Protein AF-A0A848NX91-F1 (afdb_monomer)

Radius of gyration: 19.54 Å; Cα contacts (8 Å, |Δi|>4): 127; chains: 1; bounding box: 44×36×56 Å

Sequence (161 aa):
FTSAMLHYYFKSRDQLLDAVVLERVVPVIGYVWSPVPQTARRLDGSADTARIVITEIVSRIVRCGTDRPWLPALWMHEVVNEGGQLRERVLRHLPAQRLQVFAGLIADSQRAGAITPGVEPRLVFLSILGLTLLPLATSSLWRRIWQNDPRAQAIDHDAIA

Structure (mmCIF, N/CA/C/O backbone):
data_AF-A0A848NX91-F1
#
_entry.id   AF-A0A848NX91-F1
#
loop_
_atom_site.group_PDB
_atom_site.id
_atom_site.type_symbol
_atom_site.label_atom_id
_atom_site.label_alt_id
_atom_site.label_comp_id
_atom_site.label_asym_id
_atom_site.label_entity_id
_atom_site.label_seq_id
_atom_site.pdbx_PDB_ins_code
_atom_site.Cartn_x
_atom_site.Cartn_y
_atom_site.Cartn_z
_atom_site.occupancy
_atom_site.B_iso_or_equiv
_atom_site.auth_seq_id
_atom_site.auth_comp_id
_atom_site.auth_asym_id
_atom_site.auth_atom_id
_atom_site.pdbx_PDB_model_num
ATOM 1 N N . PHE A 1 1 ? 25.179 -3.894 -18.240 1.00 52.28 1 PHE A N 1
ATOM 2 C CA . PHE A 1 1 ? 24.358 -4.350 -19.381 1.00 52.28 1 PHE A CA 1
ATOM 3 C C . PHE A 1 1 ? 24.583 -3.414 -20.555 1.00 52.28 1 PHE A C 1
ATOM 5 O O . PHE A 1 1 ? 24.599 -2.208 -20.340 1.00 52.28 1 PHE A O 1
ATOM 12 N N . THR A 1 2 ? 24.803 -3.935 -21.762 1.00 76.62 2 THR A N 1
ATOM 13 C CA . THR A 1 2 ? 24.858 -3.109 -22.980 1.00 76.62 2 THR A CA 1
ATOM 14 C C . THR A 1 2 ? 23.438 -2.853 -23.491 1.00 76.62 2 THR A C 1
ATOM 16 O O . THR A 1 2 ? 22.545 -3.670 -23.264 1.00 76.62 2 THR A O 1
ATOM 19 N N . SER A 1 3 ? 23.212 -1.734 -24.189 1.00 73.38 3 SER A N 1
ATOM 20 C CA . SER A 1 3 ? 21.902 -1.413 -24.786 1.00 73.38 3 SER A CA 1
ATOM 21 C C . SER A 1 3 ? 21.379 -2.558 -25.673 1.00 73.38 3 SER A C 1
ATOM 23 O O . SER A 1 3 ? 20.210 -2.920 -25.579 1.00 73.38 3 SER A O 1
ATOM 25 N N . ALA A 1 4 ? 22.262 -3.229 -26.422 1.00 69.81 4 ALA A N 1
ATOM 26 C CA . ALA A 1 4 ? 21.915 -4.391 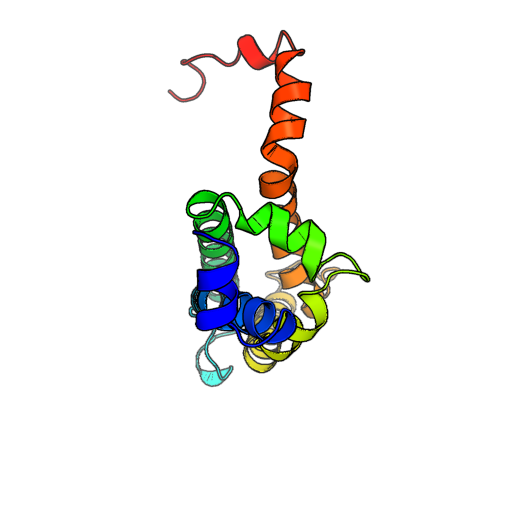-27.242 1.00 69.81 4 ALA A CA 1
ATOM 27 C C . ALA A 1 4 ? 21.348 -5.576 -26.432 1.00 69.81 4 ALA A C 1
ATOM 29 O O . ALA A 1 4 ? 20.397 -6.214 -26.873 1.00 69.81 4 ALA A O 1
ATOM 30 N N . MET A 1 5 ? 21.869 -5.849 -25.228 1.00 71.38 5 MET A N 1
ATOM 31 C CA . MET A 1 5 ? 21.311 -6.903 -24.370 1.00 71.38 5 MET A CA 1
ATOM 32 C C . MET A 1 5 ? 19.925 -6.533 -23.837 1.00 71.38 5 MET A C 1
ATOM 34 O O . MET A 1 5 ? 19.066 -7.402 -23.740 1.00 71.38 5 MET A O 1
ATOM 38 N N . LEU A 1 6 ? 19.676 -5.257 -23.520 1.00 63.50 6 LEU A N 1
ATOM 39 C CA . LEU A 1 6 ? 18.347 -4.815 -23.087 1.00 63.50 6 LEU A CA 1
ATOM 40 C C . LEU A 1 6 ? 17.309 -4.990 -24.199 1.00 63.50 6 LEU A C 1
ATOM 42 O O . LEU A 1 6 ? 16.224 -5.482 -23.917 1.00 63.50 6 LEU A O 1
ATOM 46 N N . HIS A 1 7 ? 17.657 -4.673 -25.449 1.00 65.81 7 HIS A N 1
ATOM 47 C CA . HIS A 1 7 ? 16.780 -4.905 -26.603 1.00 65.81 7 HIS A CA 1
ATOM 48 C C . HIS A 1 7 ? 16.560 -6.392 -26.913 1.00 65.81 7 HIS A C 1
ATOM 50 O O . HIS A 1 7 ? 15.507 -6.766 -27.422 1.00 65.81 7 HIS A O 1
ATOM 56 N N . TYR A 1 8 ? 17.537 -7.246 -26.593 1.00 71.75 8 TYR A N 1
ATOM 57 C CA . TYR A 1 8 ? 17.409 -8.692 -26.761 1.00 71.75 8 TYR A CA 1
ATOM 58 C C . TYR A 1 8 ? 16.397 -9.302 -25.777 1.00 71.75 8 TYR A C 1
ATOM 60 O O . TYR A 1 8 ? 15.577 -10.128 -26.174 1.00 71.75 8 TYR A O 1
ATOM 68 N N . TYR A 1 9 ? 16.418 -8.876 -24.507 1.00 66.44 9 TYR A N 1
ATOM 69 C CA . TYR A 1 9 ? 15.471 -9.351 -23.488 1.00 66.44 9 TYR A CA 1
ATOM 70 C C . TYR A 1 9 ? 14.117 -8.632 -23.535 1.00 66.44 9 TYR A C 1
ATOM 72 O O . TYR A 1 9 ? 13.088 -9.246 -23.255 1.00 66.44 9 TYR A O 1
ATOM 80 N N . PHE A 1 10 ? 14.104 -7.353 -23.917 1.00 74.1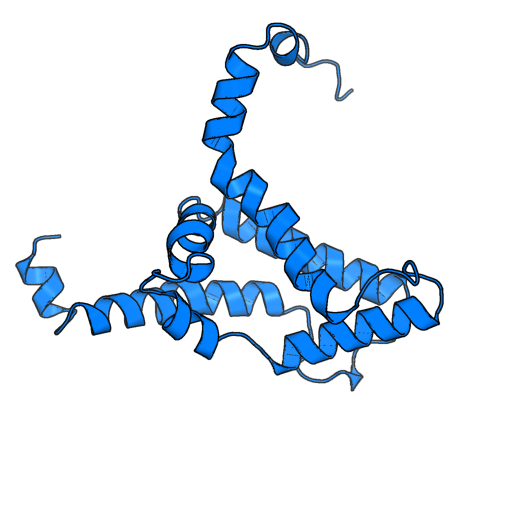9 10 PHE A N 1
ATOM 81 C CA . PHE A 1 10 ? 12.905 -6.525 -23.992 1.00 74.19 10 PHE A CA 1
ATOM 82 C C . PHE A 1 10 ? 12.759 -5.949 -25.400 1.00 74.19 10 PHE A C 1
ATOM 84 O O . PHE A 1 10 ? 13.471 -5.032 -25.808 1.00 74.19 10 PHE A O 1
ATOM 91 N N . LYS A 1 11 ? 11.775 -6.469 -26.135 1.00 73.12 11 LYS A N 1
ATOM 92 C CA . LYS A 1 11 ? 11.427 -6.061 -27.500 1.00 73.12 11 LYS A CA 1
ATOM 93 C C . LYS A 1 11 ? 10.976 -4.599 -27.577 1.00 73.12 11 LYS A C 1
ATOM 95 O O . LYS A 1 11 ? 11.052 -3.998 -28.644 1.00 73.12 11 LYS A O 1
ATOM 100 N N . SER A 1 12 ? 10.507 -4.019 -26.468 1.00 84.19 12 SER A N 1
ATOM 101 C CA . SER A 1 12 ? 10.120 -2.610 -26.378 1.00 84.19 12 SER A CA 1
ATOM 102 C C . SER A 1 12 ? 10.322 -2.034 -24.974 1.00 84.19 12 SER A C 1
ATOM 104 O O . SER A 1 12 ? 10.412 -2.758 -23.980 1.00 84.19 12 SER A O 1
ATOM 106 N N . ARG A 1 13 ? 10.341 -0.697 -24.891 1.00 85.44 13 ARG A N 1
ATOM 107 C CA . ARG A 1 13 ? 10.338 0.043 -23.621 1.00 85.44 13 ARG A CA 1
ATOM 108 C C . ARG A 1 13 ? 9.131 -0.321 -22.756 1.00 85.44 13 ARG A C 1
ATOM 110 O O . ARG A 1 13 ? 9.288 -0.509 -21.556 1.00 85.44 13 ARG A O 1
ATOM 117 N N . ASP A 1 14 ? 7.953 -0.452 -23.358 1.00 87.44 14 ASP A N 1
ATOM 118 C CA . ASP A 1 14 ? 6.738 -0.824 -22.631 1.00 87.44 14 ASP A CA 1
ATOM 119 C C . ASP A 1 14 ? 6.849 -2.219 -22.017 1.00 87.44 14 ASP A C 1
ATOM 121 O O . ASP A 1 14 ? 6.489 -2.391 -20.857 1.00 87.44 14 ASP A O 1
ATOM 125 N N . GLN A 1 15 ? 7.444 -3.177 -22.737 1.00 87.81 15 GLN A N 1
ATOM 126 C CA . GLN A 1 15 ? 7.675 -4.522 -22.212 1.00 87.81 15 GLN A CA 1
ATOM 127 C C . GLN A 1 15 ? 8.627 -4.515 -21.009 1.00 87.81 15 GLN A C 1
ATOM 129 O O . GLN A 1 15 ? 8.426 -5.270 -20.060 1.00 87.81 15 GLN A O 1
ATOM 134 N N . LEU A 1 16 ? 9.648 -3.652 -21.023 1.00 89.62 16 LEU A N 1
ATOM 135 C CA . LEU A 1 16 ? 10.532 -3.472 -19.872 1.00 89.62 16 LEU A CA 1
ATOM 136 C C . LEU A 1 16 ? 9.767 -2.914 -18.663 1.00 89.62 16 LEU A C 1
ATOM 138 O O . LEU A 1 16 ? 9.932 -3.418 -17.555 1.00 89.62 16 LEU A O 1
ATOM 142 N N . LEU A 1 17 ? 8.926 -1.895 -18.859 1.00 91.19 17 LEU A N 1
ATOM 143 C CA . LEU A 1 17 ? 8.132 -1.308 -17.774 1.00 91.19 17 LEU A CA 1
ATOM 144 C C . LEU A 1 17 ? 7.129 -2.315 -17.199 1.00 91.19 17 LEU A C 1
ATOM 146 O O . LEU A 1 17 ? 6.996 -2.414 -15.980 1.00 91.19 17 LEU A O 1
ATOM 150 N N . ASP A 1 18 ? 6.479 -3.098 -18.059 1.00 91.88 18 ASP A N 1
ATOM 151 C CA . ASP A 1 18 ? 5.575 -4.170 -17.641 1.00 91.88 18 ASP A CA 1
ATOM 152 C C . ASP A 1 18 ? 6.324 -5.233 -16.828 1.00 91.88 18 ASP A C 1
ATOM 154 O O . ASP A 1 18 ? 5.864 -5.626 -15.756 1.00 91.88 18 ASP A O 1
ATOM 158 N N . ALA A 1 19 ? 7.517 -5.644 -17.269 1.00 92.50 19 ALA A N 1
ATOM 159 C CA . ALA A 1 19 ? 8.348 -6.595 -16.533 1.00 92.50 19 ALA A CA 1
ATOM 160 C C . ALA A 1 19 ? 8.801 -6.044 -15.172 1.00 92.50 19 ALA A C 1
ATOM 162 O O . ALA A 1 19 ? 8.756 -6.755 -14.170 1.00 92.50 19 ALA A O 1
ATOM 163 N N . VAL A 1 20 ? 9.175 -4.762 -15.091 1.00 92.44 20 VAL A N 1
ATOM 164 C CA . VAL A 1 20 ? 9.497 -4.114 -13.809 1.00 92.44 20 VAL A CA 1
ATOM 165 C C . VAL A 1 20 ? 8.298 -4.169 -12.863 1.00 92.44 20 VAL A C 1
ATOM 167 O O . VAL A 1 20 ? 8.453 -4.540 -11.698 1.00 92.44 20 VAL A O 1
ATOM 170 N N . VAL A 1 21 ? 7.095 -3.854 -13.345 1.00 94.44 21 VAL A N 1
ATOM 171 C CA . VAL A 1 21 ? 5.883 -3.913 -12.519 1.00 94.44 21 VAL A CA 1
ATOM 172 C C . VAL A 1 21 ? 5.612 -5.342 -12.062 1.00 94.44 21 VAL A C 1
ATOM 174 O O . VAL A 1 21 ? 5.517 -5.581 -10.857 1.00 94.44 21 VAL A O 1
ATOM 177 N N . LEU A 1 22 ? 5.548 -6.292 -12.992 1.00 95.50 22 LEU A N 1
ATOM 178 C CA . LEU A 1 22 ? 5.192 -7.680 -12.707 1.00 95.50 22 LEU A CA 1
ATOM 179 C C . LEU A 1 22 ? 6.208 -8.380 -11.806 1.00 95.50 22 LEU A C 1
ATOM 181 O O . LEU A 1 22 ? 5.821 -9.115 -10.902 1.00 95.50 22 LEU A O 1
ATOM 185 N N . GLU A 1 23 ? 7.500 -8.149 -12.017 1.00 94.31 23 GLU A N 1
ATOM 186 C CA . GLU A 1 23 ? 8.530 -8.892 -11.300 1.00 94.31 23 GLU A CA 1
ATOM 187 C C . GLU A 1 23 ? 9.038 -8.199 -10.031 1.00 94.31 23 GLU A C 1
ATOM 189 O O . GLU A 1 23 ? 9.654 -8.853 -9.181 1.00 94.31 23 GLU A O 1
ATOM 194 N N . ARG A 1 24 ? 8.858 -6.876 -9.899 1.00 93.19 24 ARG A N 1
ATOM 195 C CA . ARG A 1 24 ? 9.396 -6.105 -8.764 1.00 93.19 24 ARG A CA 1
ATOM 196 C C . ARG A 1 24 ? 8.314 -5.447 -7.915 1.00 93.19 24 ARG A C 1
ATOM 198 O O . ARG A 1 24 ? 8.442 -5.466 -6.694 1.00 93.19 24 ARG A O 1
ATOM 205 N N . VAL A 1 25 ? 7.257 -4.898 -8.518 1.00 94.19 25 VAL A N 1
ATOM 206 C CA . VAL A 1 25 ? 6.213 -4.153 -7.784 1.00 94.19 25 VAL A CA 1
ATOM 207 C C . VAL A 1 25 ? 5.082 -5.069 -7.314 1.00 94.19 25 VAL A C 1
ATOM 209 O O . VAL A 1 25 ? 4.704 -5.034 -6.144 1.00 94.19 25 VAL A O 1
ATOM 212 N N . VAL A 1 26 ? 4.567 -5.939 -8.183 1.00 95.69 26 VAL A N 1
ATOM 213 C CA . VAL A 1 26 ? 3.470 -6.862 -7.845 1.00 95.69 26 VAL A CA 1
ATOM 214 C C . VAL A 1 26 ? 3.813 -7.790 -6.668 1.00 95.69 26 VAL A C 1
ATOM 216 O O . VAL A 1 26 ? 2.969 -7.929 -5.779 1.00 95.69 26 VAL A O 1
ATOM 219 N N . PRO A 1 27 ? 5.028 -8.367 -6.554 1.00 96.12 27 PRO A N 1
ATOM 220 C CA . PRO A 1 27 ? 5.383 -9.182 -5.393 1.00 96.12 27 PRO A CA 1
ATOM 221 C C . PRO A 1 27 ? 5.355 -8.398 -4.076 1.00 96.12 27 PRO A C 1
ATOM 223 O O . PRO A 1 27 ? 4.954 -8.941 -3.047 1.00 96.12 27 PRO A O 1
ATOM 226 N N . VAL A 1 28 ? 5.726 -7.112 -4.104 1.00 95.75 28 VAL A N 1
ATOM 227 C CA . VAL A 1 28 ? 5.644 -6.221 -2.935 1.00 95.75 28 VAL A CA 1
ATOM 228 C C . VAL A 1 28 ? 4.187 -6.003 -2.535 1.00 95.75 28 VAL A C 1
ATOM 230 O O . VAL A 1 28 ? 3.850 -6.167 -1.363 1.00 95.75 28 VAL A O 1
ATOM 233 N N . ILE A 1 29 ? 3.310 -5.706 -3.500 1.00 95.44 29 ILE A N 1
ATOM 234 C CA . ILE A 1 29 ? 1.866 -5.565 -3.258 1.00 95.44 29 ILE A CA 1
ATOM 235 C C . ILE A 1 29 ? 1.312 -6.853 -2.634 1.00 95.44 29 ILE A C 1
ATOM 237 O O . ILE A 1 29 ? 0.643 -6.804 -1.602 1.00 95.44 29 ILE A O 1
ATOM 241 N N . GLY A 1 30 ? 1.634 -8.011 -3.214 1.00 95.50 30 GLY A N 1
ATOM 242 C CA . GLY A 1 30 ? 1.207 -9.310 -2.695 1.00 95.50 30 GLY A CA 1
ATOM 243 C C . GLY A 1 30 ? 1.678 -9.563 -1.261 1.00 95.50 30 GLY A C 1
ATOM 244 O O . GLY A 1 30 ? 0.891 -10.002 -0.421 1.00 95.50 30 GLY A O 1
ATOM 245 N N . TYR A 1 31 ? 2.934 -9.238 -0.952 1.00 96.12 31 TYR A N 1
ATOM 246 C CA . TYR A 1 31 ? 3.499 -9.398 0.387 1.00 96.12 31 TYR A CA 1
ATOM 247 C C . TYR A 1 31 ? 2.826 -8.494 1.430 1.00 96.12 31 TYR A C 1
ATOM 249 O O . TYR A 1 31 ? 2.450 -8.988 2.499 1.00 96.12 31 TYR A O 1
ATOM 257 N N . VAL A 1 32 ? 2.636 -7.205 1.120 1.00 95.75 32 VAL A N 1
ATOM 258 C CA . VAL A 1 32 ? 1.983 -6.228 2.014 1.00 95.75 32 VAL A CA 1
ATOM 259 C C . VAL A 1 32 ? 0.560 -6.662 2.343 1.00 95.75 32 VAL A C 1
ATOM 261 O O . VAL A 1 32 ? 0.156 -6.630 3.501 1.00 95.75 32 VAL A O 1
ATOM 264 N N . TRP A 1 33 ? -0.181 -7.127 1.339 1.00 95.25 33 TRP A N 1
ATOM 265 C CA . TRP A 1 33 ? -1.581 -7.501 1.504 1.00 95.25 33 TRP A CA 1
ATOM 266 C C . TRP A 1 33 ? -1.803 -8.924 2.008 1.00 95.25 33 TRP A C 1
ATOM 268 O O . TRP A 1 33 ? -2.938 -9.257 2.351 1.00 95.25 33 TRP A O 1
ATOM 278 N N . SER A 1 34 ? -0.759 -9.758 2.076 1.00 93.31 34 SER A N 1
ATOM 279 C CA . SER A 1 34 ? -0.856 -11.160 2.503 1.00 93.31 34 SER A CA 1
ATOM 280 C C . SER A 1 34 ? -1.597 -11.398 3.834 1.00 93.31 34 SER A C 1
ATOM 282 O O . SER A 1 34 ? -2.343 -12.381 3.862 1.00 93.31 34 SER A O 1
ATOM 284 N N . PRO A 1 35 ? -1.519 -10.523 4.867 1.00 89.81 35 PRO A N 1
ATOM 285 C CA . PRO A 1 35 ? -2.263 -10.702 6.121 1.00 89.81 35 PRO A CA 1
ATOM 286 C C . PRO A 1 35 ? -3.779 -10.533 5.983 1.00 89.81 35 PRO A C 1
ATOM 288 O O . PRO A 1 35 ? -4.536 -11.091 6.771 1.00 89.81 35 PRO A O 1
ATOM 291 N N . VAL A 1 36 ? -4.243 -9.767 4.990 1.00 90.81 36 VAL A N 1
ATOM 292 C CA . VAL A 1 36 ? -5.672 -9.493 4.798 1.00 90.81 36 VAL A CA 1
ATOM 293 C C . VAL A 1 36 ? -6.295 -10.625 3.981 1.00 90.81 36 VAL A C 1
ATOM 295 O O . VAL A 1 36 ? -5.892 -10.825 2.834 1.00 90.81 36 VAL A O 1
ATOM 298 N N . PRO A 1 37 ? -7.280 -11.374 4.500 1.00 87.81 37 PRO A N 1
ATOM 299 C CA . PRO A 1 37 ? -7.906 -12.454 3.753 1.00 87.81 37 PRO A CA 1
ATOM 300 C C . PRO A 1 37 ? -8.651 -11.919 2.522 1.00 87.81 37 PRO A C 1
ATOM 302 O O . PRO A 1 37 ? -9.106 -10.780 2.479 1.00 87.81 37 PRO A O 1
ATOM 305 N N . GLN A 1 38 ? -8.830 -12.776 1.515 1.00 85.06 38 GLN A N 1
ATOM 306 C CA . GLN A 1 38 ? -9.590 -12.424 0.304 1.00 85.06 38 GLN A CA 1
ATOM 307 C C . GLN A 1 38 ? -11.088 -12.215 0.584 1.00 85.06 38 GLN A C 1
ATOM 309 O O . GLN A 1 38 ? -11.794 -11.600 -0.207 1.00 85.06 38 GLN A O 1
ATOM 314 N N . THR A 1 39 ? -11.581 -12.730 1.710 1.00 82.00 39 THR A N 1
ATOM 315 C CA . THR A 1 39 ? -12.986 -12.659 2.118 1.00 82.00 39 THR A CA 1
ATOM 316 C C . THR A 1 39 ? -13.087 -12.285 3.589 1.00 82.00 39 THR A C 1
ATOM 318 O O . THR A 1 39 ? -12.358 -12.848 4.409 1.00 82.00 39 THR A O 1
ATOM 321 N N . ALA A 1 40 ? -14.061 -11.441 3.932 1.00 75.00 40 ALA A N 1
ATOM 322 C CA . ALA A 1 40 ? -14.279 -10.942 5.292 1.00 75.00 40 ALA A CA 1
ATOM 323 C C . ALA A 1 40 ? -14.633 -12.026 6.330 1.00 75.00 40 ALA A C 1
ATOM 325 O O . ALA A 1 40 ? -14.469 -11.792 7.517 1.00 75.00 40 ALA A O 1
ATOM 326 N N . ARG A 1 41 ? -15.032 -13.241 5.911 1.00 68.25 41 ARG A N 1
ATOM 327 C CA . ARG A 1 41 ? -15.433 -14.346 6.814 1.00 68.25 41 ARG A CA 1
ATOM 328 C C . ARG A 1 41 ? -14.404 -14.745 7.884 1.00 68.25 41 ARG A C 1
ATOM 330 O O . ARG A 1 41 ? -14.757 -15.519 8.762 1.00 68.25 41 ARG A O 1
ATOM 337 N N . ARG A 1 42 ? -13.147 -14.298 7.787 1.00 62.28 42 ARG A N 1
ATOM 338 C CA . ARG A 1 42 ? -12.070 -14.663 8.724 1.00 62.28 42 ARG A CA 1
ATOM 339 C C . ARG A 1 42 ? -11.653 -13.549 9.685 1.00 62.28 42 ARG A C 1
ATOM 341 O O . ARG A 1 42 ? -10.746 -13.784 10.471 1.00 62.28 42 ARG A O 1
ATOM 348 N N . LEU A 1 43 ? -12.238 -12.359 9.590 1.00 74.75 43 LEU A N 1
ATOM 349 C CA . LEU A 1 43 ? -11.909 -11.248 10.479 1.00 74.75 43 LEU A CA 1
ATOM 350 C C . LEU A 1 43 ? -13.133 -10.947 11.333 1.00 74.75 43 LEU A C 1
ATOM 352 O O . LEU A 1 43 ? -14.198 -10.663 10.788 1.00 74.75 43 LEU A O 1
ATOM 356 N N . ASP A 1 44 ? -12.986 -11.020 12.653 1.00 77.19 44 ASP A N 1
ATOM 357 C CA . ASP A 1 44 ? -13.950 -10.356 13.518 1.00 77.19 44 ASP A CA 1
ATOM 358 C C . ASP A 1 44 ? -13.697 -8.842 13.472 1.00 77.19 44 ASP A C 1
ATOM 360 O O . ASP A 1 44 ? -12.580 -8.373 13.254 1.00 77.19 44 ASP A O 1
ATOM 364 N N . GLY A 1 45 ? -14.758 -8.054 13.624 1.00 78.62 45 GLY A N 1
ATOM 365 C CA . GLY A 1 45 ? -14.676 -6.592 13.622 1.00 78.62 45 GLY A CA 1
ATOM 366 C C . GLY A 1 45 ? -14.061 -6.008 14.896 1.00 78.62 45 GLY A C 1
ATOM 367 O O . GLY A 1 45 ? -14.267 -4.826 15.179 1.00 78.62 45 GLY A O 1
ATOM 368 N N . SER A 1 46 ? -13.380 -6.822 15.711 1.00 86.19 46 SER A N 1
ATOM 369 C CA . SER A 1 46 ? -12.870 -6.400 17.011 1.00 86.19 46 SER A CA 1
ATOM 370 C C . SER A 1 46 ? -11.748 -5.371 16.877 1.00 86.19 46 SER A C 1
ATOM 372 O O . SER A 1 46 ? -11.001 -5.336 15.895 1.00 86.19 46 SER A O 1
ATOM 374 N N . ALA A 1 47 ? -11.615 -4.541 17.912 1.00 86.75 47 ALA A N 1
ATOM 375 C CA . ALA A 1 47 ? -10.530 -3.574 18.042 1.00 86.75 47 ALA A CA 1
ATOM 376 C C . ALA A 1 47 ? -9.149 -4.233 17.902 1.00 86.75 47 ALA A C 1
ATOM 378 O O . ALA A 1 47 ? -8.250 -3.679 17.265 1.00 86.75 47 ALA A O 1
ATOM 379 N N . ASP A 1 48 ? -8.992 -5.421 18.489 1.00 90.12 48 ASP A N 1
ATOM 380 C CA . ASP A 1 48 ? -7.731 -6.153 18.510 1.00 90.12 48 ASP A CA 1
ATOM 381 C C . ASP A 1 48 ? -7.372 -6.688 17.125 1.00 90.12 48 ASP A C 1
ATOM 383 O O . ASP A 1 48 ? -6.246 -6.484 16.668 1.00 90.12 48 ASP A O 1
ATOM 387 N N . THR A 1 49 ? -8.332 -7.267 16.400 1.00 90.75 49 THR A N 1
ATOM 388 C CA . THR A 1 49 ? -8.121 -7.704 15.014 1.00 90.75 49 THR A CA 1
ATOM 389 C C . THR A 1 49 ? -7.754 -6.536 14.102 1.00 90.75 49 THR A C 1
ATOM 391 O O . THR A 1 49 ? -6.790 -6.641 13.338 1.00 90.75 49 THR A O 1
ATOM 394 N N . ALA A 1 50 ? -8.444 -5.394 14.201 1.00 91.44 50 ALA A N 1
ATOM 395 C CA . ALA A 1 50 ? -8.070 -4.200 13.442 1.00 91.44 50 ALA A CA 1
ATOM 396 C C . ALA A 1 50 ? -6.652 -3.725 13.774 1.00 91.44 50 ALA A C 1
ATOM 398 O O . ALA A 1 50 ? -5.864 -3.475 12.860 1.00 91.44 50 ALA A O 1
ATOM 399 N N . ARG A 1 51 ? -6.291 -3.658 15.061 1.00 91.62 51 ARG A N 1
ATOM 400 C CA . ARG A 1 51 ? -4.940 -3.283 15.498 1.00 91.62 51 ARG A CA 1
ATOM 401 C C . ARG A 1 51 ? -3.882 -4.221 14.918 1.00 91.62 51 ARG A C 1
ATOM 403 O O . ARG A 1 51 ? -2.928 -3.736 14.317 1.00 91.62 51 ARG A O 1
ATOM 410 N N . ILE A 1 52 ? -4.065 -5.536 15.045 1.00 93.19 52 ILE A N 1
ATOM 411 C CA . ILE A 1 52 ? -3.123 -6.548 14.541 1.00 93.19 52 ILE A CA 1
ATOM 412 C C . ILE A 1 52 ? -2.933 -6.402 13.028 1.00 93.19 52 ILE A C 1
ATOM 414 O O . ILE A 1 52 ? -1.799 -6.347 12.551 1.00 93.19 52 ILE A O 1
ATOM 418 N N . VAL A 1 53 ? -4.025 -6.284 12.267 1.00 93.88 53 VAL A 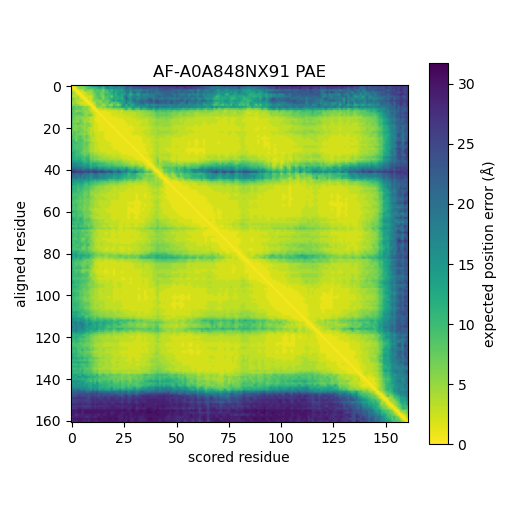N 1
ATOM 419 C CA . VAL A 1 53 ? -3.961 -6.154 10.803 1.00 93.88 53 VAL A CA 1
ATOM 420 C C . VAL A 1 53 ? -3.271 -4.854 10.386 1.00 93.88 53 VAL A C 1
ATOM 422 O O . VAL A 1 53 ? -2.423 -4.878 9.493 1.00 93.88 53 VAL A O 1
ATOM 425 N N . ILE A 1 54 ? -3.587 -3.726 11.031 1.00 94.31 54 ILE A N 1
ATOM 426 C CA . ILE A 1 54 ? -2.935 -2.437 10.754 1.00 94.31 54 ILE A CA 1
ATOM 427 C C . ILE A 1 54 ? -1.435 -2.523 11.053 1.00 94.31 54 ILE A C 1
ATOM 429 O O . ILE A 1 54 ? -0.628 -2.139 10.206 1.00 94.31 54 ILE A O 1
ATOM 433 N N . THR A 1 55 ? -1.052 -3.050 12.219 1.00 95.25 55 THR A N 1
ATOM 434 C CA . THR A 1 55 ? 0.355 -3.203 12.613 1.00 95.25 55 THR A CA 1
ATOM 435 C C . THR A 1 55 ? 1.119 -4.091 11.633 1.00 95.25 55 THR A C 1
ATOM 437 O O . THR A 1 55 ? 2.220 -3.731 11.220 1.00 95.25 55 THR A O 1
ATOM 440 N N . GLU A 1 56 ? 0.532 -5.205 11.192 1.00 96.19 56 GLU A N 1
ATOM 441 C CA . GLU A 1 56 ? 1.144 -6.081 10.190 1.00 96.19 56 GLU A CA 1
ATOM 442 C C . GLU A 1 56 ? 1.339 -5.377 8.841 1.00 96.19 56 GLU A C 1
ATOM 444 O O . GLU A 1 56 ? 2.416 -5.470 8.247 1.00 96.19 56 GLU A O 1
ATOM 449 N N . ILE A 1 57 ? 0.332 -4.642 8.356 1.00 96.50 57 ILE A N 1
ATOM 450 C CA . ILE A 1 57 ? 0.432 -3.884 7.100 1.00 96.50 57 ILE A CA 1
ATOM 451 C C . ILE A 1 57 ? 1.536 -2.825 7.201 1.00 96.50 57 ILE A C 1
ATOM 453 O O . ILE A 1 57 ? 2.393 -2.755 6.317 1.00 96.50 57 ILE A O 1
ATOM 457 N N . VAL A 1 58 ? 1.551 -2.034 8.280 1.00 96.62 58 VAL A N 1
ATOM 458 C CA . VAL A 1 58 ? 2.566 -0.995 8.520 1.00 96.62 58 VAL A CA 1
ATOM 459 C C . VAL A 1 58 ? 3.968 -1.603 8.540 1.00 96.62 58 VAL A C 1
ATOM 461 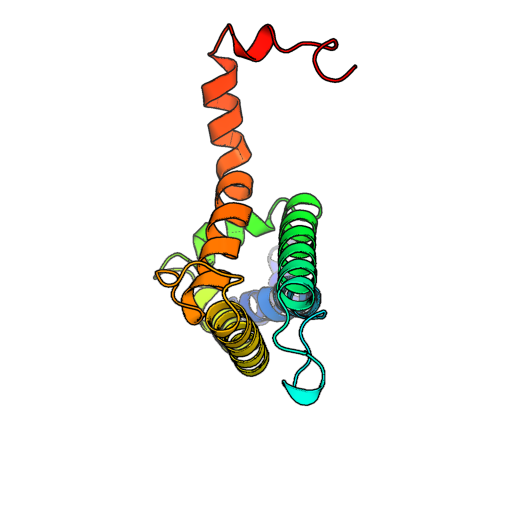O O . VAL A 1 58 ? 4.826 -1.173 7.767 1.00 96.62 58 VAL A O 1
ATOM 464 N N . SER A 1 59 ? 4.193 -2.641 9.351 1.00 96.44 59 SER A N 1
ATOM 465 C CA . SER A 1 59 ? 5.490 -3.319 9.454 1.00 96.44 59 SER A CA 1
ATOM 466 C C . SER A 1 59 ? 5.962 -3.856 8.103 1.00 96.44 59 SER A C 1
ATOM 468 O O . SER A 1 59 ? 7.142 -3.755 7.767 1.00 96.44 59 SER A O 1
ATOM 470 N N . ARG A 1 60 ? 5.050 -4.388 7.283 1.00 96.75 60 ARG A N 1
ATOM 471 C CA . ARG A 1 60 ? 5.382 -4.908 5.949 1.00 96.75 60 ARG A CA 1
ATOM 472 C C . ARG A 1 60 ? 5.737 -3.811 4.962 1.00 96.75 60 ARG A C 1
ATOM 474 O O . ARG A 1 60 ? 6.705 -3.986 4.226 1.00 96.75 60 ARG A O 1
ATOM 481 N N . ILE A 1 61 ? 5.003 -2.698 4.950 1.00 95.69 61 ILE A N 1
ATOM 482 C CA . ILE A 1 61 ? 5.324 -1.552 4.088 1.00 95.69 61 ILE A CA 1
ATOM 483 C C . ILE A 1 61 ? 6.698 -0.994 4.457 1.00 95.69 61 ILE A C 1
ATOM 485 O O . ILE A 1 61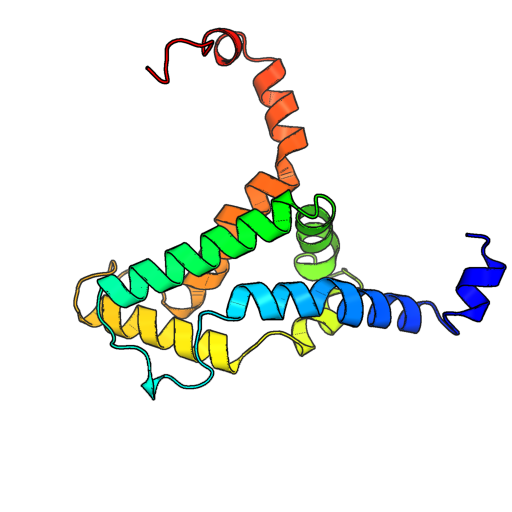 ? 7.543 -0.830 3.576 1.00 95.69 61 ILE A O 1
ATOM 489 N N . VAL A 1 62 ? 6.940 -0.765 5.753 1.00 94.38 62 VAL A N 1
ATOM 490 C CA . VAL A 1 62 ? 8.226 -0.262 6.249 1.00 94.38 62 VAL A CA 1
ATOM 491 C C . VAL A 1 62 ? 9.350 -1.214 5.853 1.00 94.38 62 VAL A C 1
ATOM 493 O O . VAL A 1 62 ? 10.304 -0.774 5.218 1.00 94.38 62 VAL A O 1
ATOM 496 N N . ARG A 1 63 ? 9.197 -2.521 6.105 1.00 95.06 63 ARG A N 1
ATOM 497 C CA . ARG A 1 63 ? 10.185 -3.537 5.715 1.00 95.06 63 ARG A CA 1
ATOM 498 C C . ARG A 1 63 ? 10.466 -3.536 4.214 1.00 95.06 63 ARG A C 1
ATOM 500 O O . ARG A 1 63 ? 11.615 -3.592 3.791 1.00 95.06 63 ARG A O 1
ATOM 507 N N . CYS A 1 64 ? 9.430 -3.451 3.380 1.00 94.75 64 CYS A N 1
ATOM 508 C CA . CYS A 1 64 ? 9.619 -3.372 1.935 1.00 94.75 64 CYS A CA 1
ATOM 509 C C . CYS A 1 64 ? 10.412 -2.127 1.529 1.00 94.75 64 CYS A C 1
ATOM 511 O O . CYS A 1 64 ? 11.283 -2.238 0.669 1.00 94.75 64 CYS A O 1
ATOM 513 N N . GLY A 1 65 ? 10.129 -0.975 2.140 1.00 91.62 65 GLY A N 1
ATOM 514 C CA . GLY A 1 65 ? 10.842 0.270 1.870 1.00 91.62 65 GLY A CA 1
ATOM 515 C C . GLY A 1 65 ? 12.288 0.273 2.373 1.00 91.62 65 GLY A C 1
ATOM 516 O O . GLY A 1 65 ? 13.154 0.821 1.694 1.00 91.62 65 GLY A O 1
ATOM 517 N N . THR A 1 66 ? 12.574 -0.370 3.509 1.00 89.69 66 THR A N 1
ATOM 518 C CA . THR A 1 66 ? 13.940 -0.488 4.049 1.00 89.69 66 THR A CA 1
ATOM 519 C C . THR A 1 66 ? 14.783 -1.486 3.265 1.00 89.69 66 THR A C 1
ATOM 521 O O . THR A 1 66 ? 15.919 -1.183 2.912 1.00 89.69 66 THR A O 1
ATOM 524 N N . ASP A 1 67 ? 14.221 -2.651 2.933 1.00 92.94 67 ASP A N 1
ATOM 525 C CA . ASP A 1 67 ? 14.932 -3.711 2.206 1.00 92.94 67 ASP A CA 1
ATOM 526 C C . ASP A 1 67 ? 15.177 -3.333 0.736 1.00 92.94 67 ASP A C 1
ATOM 528 O O . ASP A 1 67 ? 16.055 -3.885 0.073 1.00 92.94 67 ASP A O 1
ATOM 532 N N . ARG A 1 68 ? 14.367 -2.415 0.190 1.00 92.81 68 ARG A N 1
ATOM 533 C CA . ARG A 1 68 ? 14.448 -1.939 -1.198 1.00 92.81 68 ARG A CA 1
ATOM 534 C C . ARG A 1 68 ? 14.448 -0.409 -1.215 1.00 92.81 68 ARG A C 1
ATOM 536 O O . ARG A 1 68 ? 13.412 0.185 -1.505 1.00 92.81 68 ARG A O 1
ATOM 543 N N . PRO A 1 69 ? 15.601 0.248 -0.996 1.00 87.88 69 PRO A N 1
ATOM 544 C CA . PRO A 1 69 ? 15.678 1.711 -0.908 1.00 87.88 69 PRO A CA 1
ATOM 545 C C . PRO A 1 69 ? 15.174 2.466 -2.151 1.00 87.88 69 PRO A C 1
ATOM 547 O O . PRO A 1 69 ? 14.817 3.637 -2.063 1.00 87.88 69 PRO A O 1
ATOM 550 N N . TRP A 1 70 ? 15.121 1.809 -3.316 1.00 89.81 70 TRP A N 1
ATOM 551 C CA . TRP A 1 70 ? 14.555 2.367 -4.549 1.00 89.81 70 TRP A CA 1
ATOM 552 C C . TRP A 1 70 ? 13.021 2.466 -4.529 1.00 89.81 70 TRP A C 1
ATOM 554 O O . TRP A 1 70 ? 12.453 3.273 -5.263 1.00 89.81 70 TRP A O 1
ATOM 564 N N . LEU A 1 71 ? 12.339 1.655 -3.714 1.00 93.56 71 LEU A N 1
ATOM 565 C CA . LEU A 1 71 ? 10.887 1.487 -3.753 1.00 93.56 71 LEU A CA 1
ATOM 566 C C . LEU A 1 71 ? 10.118 2.747 -3.319 1.00 93.56 71 LEU A C 1
ATOM 568 O O . LEU A 1 71 ? 9.223 3.143 -4.067 1.00 93.56 71 LEU A O 1
ATOM 572 N N . PRO A 1 72 ? 10.433 3.411 -2.185 1.00 92.25 72 PRO A N 1
ATOM 573 C CA . PRO A 1 72 ? 9.691 4.602 -1.769 1.00 92.25 72 PRO A CA 1
ATOM 574 C C . PRO A 1 72 ? 9.787 5.738 -2.794 1.00 92.25 72 PRO A C 1
ATOM 576 O O . PRO A 1 72 ? 8.779 6.356 -3.132 1.00 92.25 72 PRO A O 1
ATOM 579 N N . ALA A 1 73 ? 10.982 5.970 -3.348 1.00 90.44 73 ALA A N 1
ATOM 580 C CA . ALA A 1 73 ? 11.193 6.982 -4.378 1.00 90.44 73 ALA A CA 1
ATOM 581 C C . ALA A 1 73 ? 10.443 6.633 -5.675 1.00 90.44 73 ALA A C 1
ATOM 583 O O . ALA A 1 73 ? 9.71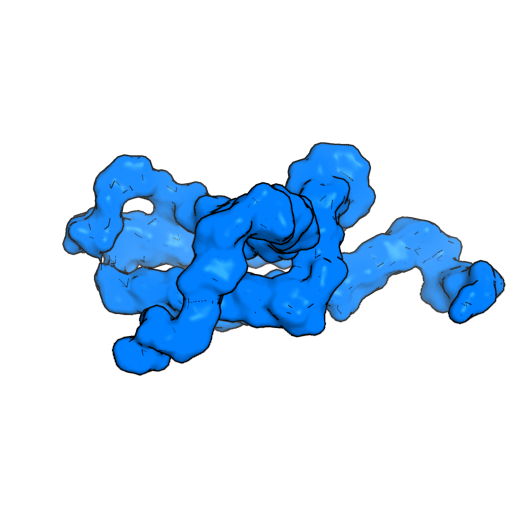3 7.472 -6.201 1.00 90.44 73 ALA A O 1
ATOM 584 N N . LEU A 1 74 ? 10.555 5.388 -6.157 1.00 92.75 74 LEU A N 1
ATOM 585 C CA . LEU A 1 74 ? 9.824 4.927 -7.342 1.00 92.75 74 LEU A CA 1
ATOM 586 C C . LEU A 1 74 ? 8.314 5.128 -7.176 1.00 92.75 74 LEU A C 1
ATOM 588 O O . LEU A 1 74 ? 7.656 5.637 -8.078 1.00 92.75 74 LEU A O 1
ATOM 592 N N . TRP A 1 75 ? 7.766 4.761 -6.015 1.00 93.50 75 TRP A N 1
ATOM 593 C CA . TRP A 1 75 ? 6.340 4.903 -5.736 1.00 93.50 75 TRP A CA 1
ATOM 594 C C . TRP A 1 75 ? 5.881 6.362 -5.836 1.00 93.50 75 TRP A C 1
ATOM 596 O O . TRP A 1 75 ? 4.898 6.658 -6.517 1.00 93.50 75 TRP A O 1
ATOM 606 N N . MET A 1 76 ? 6.620 7.286 -5.217 1.00 90.44 76 MET A N 1
ATOM 607 C CA . MET A 1 76 ? 6.296 8.714 -5.263 1.00 90.44 76 MET A CA 1
ATOM 608 C C . MET A 1 76 ? 6.393 9.292 -6.680 1.00 90.44 76 MET A C 1
ATOM 610 O O . MET A 1 76 ? 5.512 10.042 -7.098 1.00 90.44 76 MET A O 1
ATOM 614 N N . HIS A 1 77 ? 7.433 8.932 -7.433 1.00 90.75 77 HIS A N 1
ATOM 615 C CA . HIS A 1 77 ? 7.698 9.532 -8.742 1.00 90.75 77 HIS A CA 1
ATOM 616 C C . HIS A 1 77 ? 6.890 8.924 -9.893 1.00 90.75 77 HIS A C 1
ATOM 618 O O . HIS A 1 77 ? 6.544 9.652 -10.821 1.00 90.75 77 HIS A O 1
ATOM 624 N N . GLU A 1 78 ? 6.583 7.626 -9.843 1.00 92.56 78 GLU A N 1
ATOM 625 C CA . GLU A 1 78 ? 5.989 6.897 -10.974 1.00 92.56 78 GLU A CA 1
ATOM 626 C C . GLU A 1 78 ? 4.555 6.419 -10.732 1.00 92.56 78 GLU A C 1
ATOM 628 O O . GLU A 1 78 ? 3.846 6.135 -11.696 1.00 92.56 78 GLU A O 1
ATOM 633 N N . VAL A 1 79 ? 4.122 6.285 -9.472 1.00 90.19 79 VAL A N 1
ATOM 634 C CA . VAL A 1 79 ? 2.777 5.783 -9.138 1.00 90.19 79 VAL A CA 1
ATOM 635 C C . VAL A 1 79 ? 1.890 6.903 -8.613 1.00 90.19 79 VAL A C 1
ATOM 637 O O . VAL A 1 79 ? 0.769 7.060 -9.091 1.00 90.19 79 VAL A O 1
ATOM 640 N N . VAL A 1 80 ? 2.376 7.701 -7.657 1.00 88.69 80 VAL A N 1
ATOM 641 C CA . VAL A 1 80 ? 1.610 8.823 -7.083 1.00 88.69 80 VAL A CA 1
ATOM 642 C C . VAL A 1 80 ? 1.466 9.967 -8.087 1.00 88.69 80 VAL A C 1
ATOM 644 O O . VAL A 1 80 ? 0.376 10.523 -8.216 1.00 88.69 80 VAL A O 1
ATOM 647 N N . ASN A 1 81 ? 2.532 10.278 -8.824 1.00 89.12 81 ASN A N 1
ATOM 648 C CA . ASN A 1 81 ? 2.531 11.301 -9.864 1.00 89.12 81 ASN A CA 1
ATOM 649 C C . ASN A 1 81 ? 1.610 10.922 -11.043 1.00 89.12 81 ASN A C 1
ATOM 651 O O . ASN A 1 81 ? 1.686 9.807 -11.559 1.00 89.12 81 ASN A O 1
ATOM 655 N N . GLU A 1 82 ? 0.772 11.855 -11.499 1.00 82.88 82 GLU A N 1
ATOM 656 C CA . GLU A 1 82 ? -0.208 11.627 -12.576 1.00 82.88 82 GLU A CA 1
ATOM 657 C C . GLU A 1 82 ? 0.449 11.328 -13.933 1.00 82.88 82 GLU A C 1
ATOM 659 O O . GLU A 1 82 ? -0.096 10.560 -14.719 1.00 82.88 82 GLU A O 1
ATOM 664 N N . GLY A 1 83 ? 1.646 11.870 -14.187 1.00 86.12 83 GLY A N 1
ATOM 665 C CA . GLY A 1 83 ? 2.418 11.624 -15.414 1.00 86.12 83 GLY A CA 1
ATOM 666 C C . GLY A 1 83 ? 3.347 10.404 -15.366 1.00 86.12 83 GLY A C 1
ATOM 667 O O . GLY A 1 83 ? 4.156 10.218 -16.276 1.00 86.12 83 GLY A O 1
ATOM 668 N N . GLY A 1 84 ? 3.294 9.607 -14.295 1.00 90.06 84 GLY A N 1
ATOM 669 C CA . GLY A 1 84 ? 4.173 8.456 -14.103 1.00 90.06 84 GLY A CA 1
ATOM 670 C C . GLY A 1 84 ? 3.885 7.319 -15.086 1.00 90.06 84 GLY A C 1
ATOM 671 O O . GLY A 1 84 ? 2.734 6.971 -15.350 1.00 90.06 84 GLY A O 1
ATOM 672 N N . GLN A 1 85 ? 4.933 6.689 -15.616 1.00 91.75 85 GLN A N 1
ATOM 673 C CA . GLN A 1 85 ? 4.782 5.632 -16.623 1.00 91.75 85 GLN A CA 1
ATOM 674 C C . GLN A 1 85 ? 4.343 4.299 -16.010 1.00 91.75 85 GLN A C 1
ATOM 676 O O . GLN A 1 85 ? 3.819 3.433 -16.717 1.00 91.75 85 GLN A O 1
ATOM 681 N N . LEU A 1 86 ? 4.554 4.112 -14.705 1.00 93.75 86 LEU A N 1
ATOM 682 C CA . LEU A 1 86 ? 4.169 2.886 -14.006 1.00 93.75 86 LEU A CA 1
ATOM 683 C C . LEU A 1 86 ? 2.762 2.945 -13.413 1.00 93.75 86 LEU A C 1
ATOM 685 O O . LEU A 1 86 ? 2.211 1.886 -13.125 1.00 93.75 86 LEU A O 1
ATOM 689 N N . ARG A 1 87 ? 2.166 4.134 -13.255 1.00 92.62 87 ARG A N 1
ATOM 690 C CA . ARG A 1 87 ? 0.879 4.339 -12.573 1.00 92.62 87 ARG A CA 1
ATOM 691 C C . ARG A 1 87 ? -0.203 3.370 -13.042 1.00 92.62 87 ARG A C 1
ATOM 693 O O . ARG A 1 87 ? -0.600 2.491 -12.283 1.00 92.62 87 ARG A O 1
ATOM 700 N N . GLU A 1 88 ? -0.626 3.467 -14.299 1.00 93.75 88 GLU A N 1
ATOM 701 C CA . GLU A 1 88 ? -1.714 2.636 -14.838 1.00 93.75 88 GLU A CA 1
ATOM 702 C C . GLU A 1 88 ? -1.394 1.139 -14.812 1.00 93.75 88 GLU A C 1
ATOM 704 O O . GLU A 1 88 ? -2.275 0.303 -14.615 1.00 93.75 88 GLU A O 1
ATOM 709 N N . ARG A 1 89 ? -0.117 0.783 -14.967 1.00 94.50 89 ARG A N 1
ATOM 710 C CA . ARG A 1 89 ? 0.343 -0.608 -14.907 1.00 94.50 89 ARG A CA 1
ATOM 711 C C . ARG A 1 89 ? 0.195 -1.164 -13.495 1.00 94.50 89 ARG A C 1
ATOM 713 O O . ARG A 1 89 ? -0.340 -2.251 -13.320 1.00 94.50 89 ARG A O 1
ATOM 720 N N . VAL A 1 90 ? 0.614 -0.404 -12.485 1.00 94.38 90 VAL A N 1
ATOM 721 C CA . VAL A 1 90 ? 0.520 -0.785 -11.070 1.00 94.38 90 VAL A CA 1
ATOM 722 C C . VAL A 1 90 ? -0.932 -0.819 -10.596 1.00 94.38 90 VAL A C 1
ATOM 724 O O . VAL A 1 90 ? -1.316 -1.766 -9.908 1.00 94.38 90 VAL A O 1
ATOM 727 N N . LEU A 1 91 ? -1.755 0.162 -10.988 1.00 91.81 91 LEU A N 1
ATOM 728 C CA . LEU A 1 91 ? -3.160 0.253 -10.572 1.00 91.81 91 LEU A CA 1
ATOM 729 C C . LEU A 1 91 ? -3.969 -0.999 -10.949 1.00 91.81 91 LEU A C 1
ATOM 731 O O . LEU A 1 91 ? -4.791 -1.452 -10.155 1.00 91.81 91 LEU A O 1
ATOM 735 N N . ARG A 1 92 ? -3.676 -1.624 -12.098 1.00 94.62 92 ARG A N 1
ATOM 736 C CA . ARG A 1 92 ? -4.314 -2.882 -12.542 1.00 94.62 92 ARG A CA 1
ATOM 737 C C . ARG A 1 92 ? -4.047 -4.076 -11.625 1.00 94.62 92 ARG A C 1
ATOM 739 O O . ARG A 1 92 ? -4.792 -5.050 -11.667 1.00 94.62 92 ARG A O 1
ATOM 746 N N . HIS A 1 93 ? -2.996 -4.015 -10.813 1.00 94.88 93 HIS A N 1
ATOM 747 C CA . HIS A 1 93 ? -2.600 -5.090 -9.905 1.00 94.88 93 HIS A CA 1
ATOM 748 C C . HIS A 1 93 ? -2.922 -4.791 -8.437 1.00 94.88 93 HIS A C 1
ATOM 750 O O . HIS A 1 93 ? -2.582 -5.590 -7.560 1.00 94.88 93 HIS A O 1
ATOM 756 N N . LEU A 1 94 ? -3.578 -3.662 -8.140 1.00 92.56 94 LEU A N 1
ATOM 757 C CA . LEU A 1 94 ? -4.011 -3.372 -6.778 1.00 92.56 94 LEU A CA 1
ATOM 758 C C . LEU A 1 94 ? -5.103 -4.360 -6.333 1.00 92.56 94 LEU A C 1
ATOM 760 O O . LEU A 1 94 ? -6.050 -4.623 -7.077 1.00 92.56 94 LEU A O 1
ATOM 764 N N . PRO A 1 95 ? -5.027 -4.897 -5.103 1.00 94.12 95 PRO A N 1
ATOM 765 C CA . PRO A 1 95 ? -5.946 -5.929 -4.647 1.00 94.12 95 PRO A CA 1
ATOM 766 C C . PRO A 1 95 ? -7.255 -5.306 -4.148 1.00 94.12 95 PRO A C 1
ATOM 768 O O . PRO A 1 95 ? -7.509 -5.247 -2.944 1.00 94.12 95 PRO A O 1
ATOM 771 N N . ALA A 1 96 ? -8.105 -4.865 -5.080 1.00 93.12 96 ALA A N 1
ATOM 772 C CA . ALA A 1 96 ? -9.374 -4.184 -4.801 1.00 93.12 96 ALA A CA 1
ATOM 773 C C . ALA A 1 96 ? -10.247 -4.926 -3.773 1.00 93.12 96 ALA A C 1
ATOM 775 O O . ALA A 1 96 ? -10.799 -4.316 -2.860 1.00 93.12 96 ALA A O 1
ATOM 776 N N . GLN A 1 97 ? -10.313 -6.256 -3.859 1.00 93.69 97 GLN A N 1
ATOM 777 C CA . GLN A 1 97 ? -11.093 -7.062 -2.922 1.00 93.69 97 GLN A CA 1
ATOM 778 C C . GLN A 1 97 ? -10.517 -7.044 -1.496 1.00 93.69 97 GLN A C 1
ATOM 780 O O . GLN A 1 97 ? -11.269 -6.931 -0.531 1.00 93.69 97 GLN A O 1
ATOM 785 N N . ARG A 1 98 ? -9.187 -7.096 -1.334 1.00 94.81 98 ARG A N 1
ATOM 786 C CA . ARG A 1 98 ? -8.555 -7.011 -0.003 1.00 94.81 98 ARG A CA 1
ATOM 787 C C . ARG A 1 98 ? -8.669 -5.604 0.582 1.00 94.81 98 ARG A C 1
ATOM 789 O O . ARG A 1 98 ? -8.885 -5.477 1.781 1.00 94.81 98 ARG A O 1
ATOM 796 N N . LEU A 1 99 ? -8.606 -4.568 -0.257 1.00 94.56 99 LEU A N 1
ATOM 797 C CA . LEU A 1 99 ? -8.899 -3.185 0.139 1.00 94.56 99 LEU A CA 1
ATOM 798 C C . LEU A 1 99 ? -10.317 -3.051 0.709 1.00 94.56 99 LEU A C 1
ATOM 800 O O . LEU A 1 99 ? -10.496 -2.437 1.756 1.00 94.56 99 LEU A O 1
ATOM 804 N N . GLN A 1 100 ? -11.312 -3.662 0.061 1.00 94.25 100 GLN A N 1
ATOM 805 C CA . GLN A 1 100 ? -12.694 -3.667 0.552 1.00 94.25 100 GLN A CA 1
ATOM 806 C C . GLN A 1 100 ? -12.838 -4.423 1.876 1.00 94.25 100 GLN A C 1
ATOM 808 O O . GLN A 1 100 ? -13.498 -3.929 2.786 1.00 94.25 100 GLN A O 1
ATOM 813 N N . VAL A 1 101 ? -12.196 -5.589 2.012 1.00 94.88 101 VAL A N 1
ATOM 814 C CA . VAL A 1 101 ? -12.186 -6.354 3.272 1.00 94.88 101 VAL A CA 1
ATOM 815 C C . VAL A 1 101 ? -11.555 -5.540 4.401 1.00 94.88 101 VAL A C 1
ATOM 817 O O . VAL A 1 101 ? -12.110 -5.481 5.494 1.00 94.88 101 VAL A O 1
ATOM 820 N N . PHE A 1 102 ? -10.430 -4.877 4.133 1.00 95.56 102 PHE A N 1
ATOM 821 C CA . PHE A 1 102 ? -9.771 -4.014 5.107 1.00 95.56 102 PHE A CA 1
ATOM 822 C C . PHE A 1 102 ? -10.650 -2.821 5.500 1.00 95.56 102 PHE A C 1
ATOM 824 O O . PHE A 1 102 ? -10.837 -2.575 6.685 1.00 95.56 102 PHE A O 1
ATOM 831 N N . ALA A 1 103 ? -11.261 -2.125 4.537 1.00 95.12 103 ALA A N 1
ATOM 832 C CA . ALA A 1 103 ? -12.184 -1.029 4.837 1.00 95.12 103 ALA A CA 1
ATOM 833 C C . ALA A 1 103 ? -13.393 -1.497 5.669 1.00 95.12 103 ALA A C 1
ATOM 835 O O . ALA A 1 103 ? -13.822 -0.784 6.573 1.00 95.12 103 ALA A O 1
ATOM 836 N N . GLY A 1 104 ? -13.910 -2.703 5.403 1.00 94.56 104 GLY A N 1
ATOM 837 C CA . GLY A 1 104 ? -14.958 -3.331 6.210 1.00 94.56 104 GLY A CA 1
ATOM 838 C C . GLY A 1 104 ? -14.516 -3.577 7.653 1.00 94.56 104 GLY A C 1
ATOM 839 O O . GLY A 1 104 ? -15.205 -3.153 8.571 1.00 94.56 104 GLY A O 1
ATOM 840 N N . LEU A 1 105 ? -13.329 -4.158 7.859 1.00 94.31 105 LEU A N 1
ATOM 841 C CA . LEU A 1 105 ? -12.752 -4.356 9.195 1.00 94.31 105 LEU A CA 1
ATOM 842 C C . LEU A 1 105 ? -12.689 -3.040 9.986 1.00 94.31 105 LEU A C 1
ATOM 844 O O . LEU A 1 105 ? -13.121 -2.984 11.133 1.00 94.31 105 LEU A O 1
ATOM 848 N N . ILE A 1 106 ? -12.202 -1.968 9.357 1.00 94.81 106 ILE A N 1
ATOM 849 C CA . ILE A 1 106 ? -12.115 -0.647 9.990 1.00 94.81 106 ILE A CA 1
ATOM 850 C C . ILE A 1 106 ? -13.504 -0.090 10.326 1.00 94.81 106 ILE A C 1
ATOM 852 O O . ILE A 1 106 ? -13.698 0.428 11.424 1.00 94.81 106 ILE A O 1
ATOM 856 N N . ALA A 1 107 ? -14.477 -0.211 9.418 1.00 93.94 107 ALA A N 1
ATOM 857 C CA . ALA A 1 107 ? -15.847 0.239 9.660 1.00 93.94 107 ALA A CA 1
ATOM 858 C C . ALA A 1 107 ? -16.503 -0.526 10.821 1.00 93.94 107 ALA A C 1
ATOM 860 O O . ALA A 1 107 ? -17.207 0.059 11.643 1.00 93.94 107 ALA A O 1
ATOM 861 N N . ASP A 1 108 ? -16.259 -1.830 10.918 1.00 92.62 108 ASP A N 1
ATOM 862 C CA . ASP A 1 108 ? -16.793 -2.673 11.985 1.00 92.62 108 ASP A CA 1
ATOM 863 C C . ASP A 1 108 ? -16.187 -2.291 13.341 1.00 92.62 108 ASP A C 1
ATOM 865 O O . ASP A 1 108 ? -16.920 -2.091 14.312 1.00 92.62 108 ASP A O 1
ATOM 869 N N . SER A 1 109 ? -14.871 -2.078 13.390 1.00 91.94 109 SER A N 1
ATOM 870 C CA . SER A 1 109 ? -14.182 -1.610 14.597 1.00 91.94 109 SER A CA 1
ATOM 871 C C . SER A 1 109 ? -14.578 -0.189 14.998 1.00 91.94 109 SER A C 1
ATOM 873 O O . SER A 1 109 ? -14.671 0.115 16.187 1.00 91.94 109 SER A O 1
ATOM 875 N N . GLN A 1 110 ? -14.870 0.681 14.031 1.00 93.00 110 GLN A N 1
ATOM 876 C CA . GLN A 1 110 ? -15.418 2.011 14.289 1.00 93.00 110 GLN A CA 1
ATOM 877 C C . GLN A 1 110 ? -16.813 1.930 14.919 1.00 93.00 110 GLN A C 1
ATOM 879 O O . GLN A 1 110 ? -17.073 2.607 15.912 1.00 93.00 110 GLN A O 1
ATOM 884 N N . ARG A 1 111 ? -17.692 1.051 14.414 1.00 90.12 111 ARG A N 1
ATOM 885 C CA . ARG A 1 111 ? -19.017 0.796 15.012 1.00 90.12 111 ARG A CA 1
ATOM 886 C C . ARG A 1 111 ? -18.925 0.209 16.421 1.00 90.12 111 ARG A C 1
ATOM 888 O O . ARG A 1 111 ? -19.795 0.481 17.240 1.00 90.12 111 ARG A O 1
ATOM 895 N N . ALA A 1 112 ? -17.870 -0.549 16.709 1.00 88.69 112 ALA A N 1
ATOM 896 C CA . ALA A 1 112 ? -17.568 -1.059 18.045 1.00 88.69 112 ALA A CA 1
ATOM 897 C C . ALA A 1 112 ? -16.945 -0.006 18.992 1.00 88.69 112 ALA A C 1
ATOM 899 O O . ALA A 1 112 ? -16.639 -0.328 20.137 1.00 88.69 112 ALA A O 1
ATOM 900 N N . GLY A 1 113 ? -16.740 1.239 18.539 1.00 87.25 113 GLY A N 1
ATOM 901 C CA . GLY A 1 113 ? -16.175 2.329 19.344 1.00 87.25 113 GLY A CA 1
ATOM 902 C C . GLY A 1 113 ? -14.649 2.301 19.486 1.00 87.25 113 GLY A C 1
ATOM 903 O O . GLY A 1 113 ? -14.094 3.078 20.257 1.00 87.25 113 GLY A O 1
ATOM 904 N N . ALA A 1 114 ? -13.958 1.433 18.745 1.00 85.88 114 ALA A N 1
ATOM 905 C CA . ALA A 1 114 ? -12.507 1.270 18.829 1.00 85.88 114 ALA A CA 1
ATOM 906 C C . ALA A 1 114 ? -11.714 2.252 17.951 1.00 85.88 114 ALA A C 1
ATOM 908 O O . ALA A 1 114 ? -10.511 2.428 18.144 1.00 85.88 114 ALA A O 1
ATOM 909 N N . ILE A 1 115 ? -12.374 2.868 16.968 1.00 85.38 115 ILE A N 1
ATOM 910 C CA . ILE A 1 115 ? -11.791 3.837 16.036 1.00 85.38 115 ILE A CA 1
ATOM 911 C C . ILE A 1 115 ? -12.634 5.110 16.073 1.00 85.38 115 ILE A C 1
ATOM 913 O O . ILE A 1 115 ? -13.861 5.051 16.144 1.00 85.38 115 ILE A O 1
ATOM 917 N N . THR A 1 116 ? -11.975 6.267 16.006 1.00 88.56 116 THR A N 1
ATOM 918 C CA . THR A 1 116 ? -12.630 7.577 16.040 1.00 88.56 116 THR A CA 1
ATOM 919 C C . THR A 1 116 ? -13.699 7.706 14.937 1.00 88.56 116 THR A C 1
ATOM 921 O O . THR A 1 116 ? -13.405 7.429 13.771 1.00 88.56 116 THR A O 1
ATOM 924 N N . PRO A 1 117 ? -14.918 8.192 15.246 1.00 85.88 117 PRO A N 1
ATOM 925 C CA . PRO A 1 117 ? -16.013 8.316 14.272 1.00 85.88 117 PRO A CA 1
ATOM 926 C C . PRO A 1 117 ? -15.719 9.196 13.045 1.00 85.88 117 PRO A C 1
ATOM 928 O O . PRO A 1 117 ? -16.347 9.032 12.009 1.00 85.88 117 PRO A O 1
ATOM 931 N N . GLY A 1 118 ? -14.765 10.128 13.139 1.00 89.69 118 GLY A N 1
ATOM 932 C CA . GLY A 1 118 ? -14.377 11.003 12.024 1.00 89.69 118 GLY A CA 1
ATOM 933 C C . GLY A 1 118 ? -13.447 10.359 10.989 1.00 89.69 118 GLY A C 1
ATOM 934 O O . GLY A 1 118 ? -13.100 10.999 10.001 1.00 89.69 118 GLY A O 1
ATOM 935 N N . VAL A 1 119 ? -13.001 9.121 11.214 1.00 91.25 119 VAL A N 1
ATOM 936 C CA . VAL A 1 119 ? -12.119 8.405 10.285 1.00 91.25 119 VAL A CA 1
ATOM 937 C C . VAL A 1 119 ? -12.957 7.770 9.181 1.00 91.25 119 VAL A C 1
ATOM 939 O O . VAL A 1 119 ? -13.805 6.932 9.465 1.00 91.25 119 VAL A O 1
ATOM 942 N N . GLU A 1 120 ? -12.693 8.123 7.923 1.00 95.25 120 GLU A N 1
ATOM 943 C CA . GLU A 1 120 ? -13.267 7.429 6.764 1.00 95.25 120 GLU A CA 1
ATOM 944 C C . GLU A 1 120 ? -12.549 6.078 6.562 1.00 95.25 120 GLU A C 1
ATOM 946 O O . GLU A 1 120 ? -11.360 6.074 6.214 1.00 95.25 120 GLU A O 1
ATOM 951 N N . PRO A 1 121 ? -13.226 4.922 6.733 1.00 93.94 121 PRO A N 1
ATOM 952 C CA . PRO A 1 121 ? -12.582 3.607 6.690 1.00 93.94 121 PRO A CA 1
ATOM 953 C C . PRO A 1 121 ? -11.818 3.325 5.394 1.00 93.94 121 PRO A C 1
ATOM 955 O O . PRO A 1 121 ? -10.770 2.675 5.406 1.00 93.94 121 PRO A O 1
ATOM 958 N N . ARG A 1 122 ? -12.304 3.855 4.266 1.00 94.75 122 ARG A N 1
ATOM 959 C CA . ARG A 1 122 ? -11.679 3.674 2.948 1.00 94.75 122 ARG A CA 1
ATOM 960 C C . ARG A 1 122 ? -10.364 4.439 2.799 1.00 94.75 122 ARG A C 1
ATOM 962 O O . ARG A 1 122 ? -9.524 4.041 1.994 1.00 94.75 122 ARG A O 1
ATOM 969 N N . LEU A 1 123 ? -10.170 5.512 3.565 1.00 95.19 123 LEU A N 1
ATOM 970 C CA . LEU A 1 123 ? -8.964 6.339 3.506 1.00 95.19 123 LEU A CA 1
ATOM 971 C C . LEU A 1 123 ? -7.850 5.840 4.428 1.00 95.19 123 LEU A C 1
ATOM 973 O O . LEU A 1 123 ? -6.697 6.194 4.205 1.00 95.19 123 LEU A O 1
ATOM 977 N N . VAL A 1 124 ? -8.144 4.970 5.400 1.00 95.00 124 VAL A N 1
ATOM 978 C CA . VAL A 1 124 ? -7.148 4.498 6.380 1.00 95.00 124 VAL A CA 1
ATOM 979 C C . VA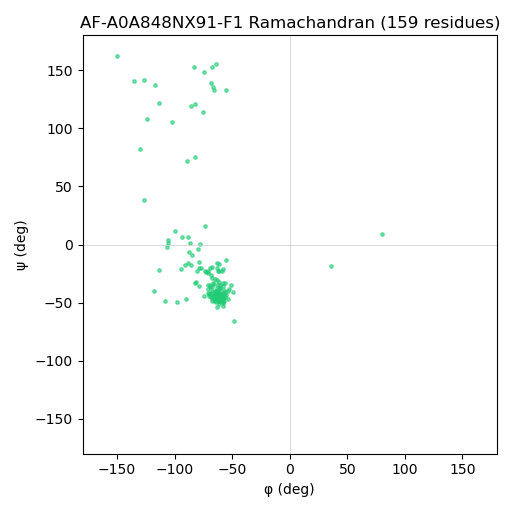L A 1 124 ? -5.921 3.880 5.715 1.00 95.00 124 VAL A C 1
ATOM 981 O O . VAL A 1 124 ? -4.796 4.196 6.096 1.00 95.00 124 VAL A O 1
ATOM 984 N N . PHE A 1 125 ? -6.101 3.048 4.686 1.00 94.69 125 PHE A N 1
ATOM 985 C CA . PHE A 1 125 ? -4.958 2.470 3.976 1.00 94.69 125 PHE A CA 1
ATOM 986 C C . PHE A 1 125 ? -4.123 3.536 3.253 1.00 94.69 125 PHE A C 1
ATOM 988 O O . PHE A 1 125 ? -2.895 3.477 3.278 1.00 94.69 125 PHE A O 1
ATOM 995 N N . LEU A 1 126 ? -4.773 4.532 2.645 1.00 92.81 126 LEU A N 1
ATOM 996 C CA . LEU A 1 126 ? -4.074 5.638 1.992 1.00 92.81 126 LEU A CA 1
ATOM 997 C C . LEU A 1 126 ? -3.287 6.474 3.011 1.00 92.81 126 LEU A C 1
ATOM 999 O O . LEU A 1 126 ? -2.141 6.832 2.749 1.00 92.81 126 LEU A O 1
ATOM 1003 N N . SER A 1 127 ? -3.859 6.725 4.191 1.00 94.44 127 SER A N 1
ATOM 1004 C CA . SER A 1 127 ? -3.169 7.391 5.297 1.00 94.44 127 SER A CA 1
ATOM 1005 C C . SER A 1 127 ? -1.962 6.587 5.777 1.00 94.44 127 SER A C 1
ATOM 1007 O O . SER A 1 127 ? -0.886 7.156 5.935 1.00 94.44 127 SER A O 1
ATOM 1009 N N . ILE A 1 128 ? -2.102 5.267 5.945 1.00 95.25 128 ILE A N 1
ATOM 1010 C CA . ILE A 1 128 ? -0.989 4.372 6.295 1.00 95.25 128 ILE A CA 1
ATOM 1011 C C . ILE A 1 128 ? 0.114 4.452 5.238 1.00 95.25 128 ILE A C 1
ATOM 1013 O O . ILE A 1 128 ? 1.278 4.638 5.590 1.00 95.25 128 ILE A O 1
ATOM 1017 N N . LEU A 1 129 ? -0.230 4.352 3.950 1.00 93.00 129 LEU A N 1
ATOM 1018 C CA . LEU A 1 129 ? 0.741 4.474 2.862 1.00 93.00 129 LEU A CA 1
ATOM 1019 C C . LEU A 1 129 ? 1.468 5.820 2.898 1.00 93.00 129 LEU A C 1
ATOM 1021 O O . LEU A 1 129 ? 2.691 5.845 2.802 1.00 93.00 129 LEU A O 1
ATOM 1025 N N . GLY A 1 130 ? 0.743 6.927 3.065 1.00 92.31 130 GLY A N 1
ATOM 1026 C CA . GLY A 1 130 ? 1.334 8.262 3.144 1.00 92.31 130 GLY A CA 1
ATOM 1027 C C . GLY A 1 130 ? 2.277 8.409 4.339 1.00 92.31 130 GLY A C 1
ATOM 1028 O O . GLY A 1 130 ? 3.420 8.823 4.171 1.00 92.31 130 GLY A O 1
ATOM 1029 N N . LEU A 1 131 ? 1.835 8.002 5.530 1.00 94.06 131 LEU A N 1
ATOM 1030 C CA . LEU A 1 131 ? 2.609 8.106 6.772 1.00 94.06 131 LEU A CA 1
ATOM 1031 C C . LEU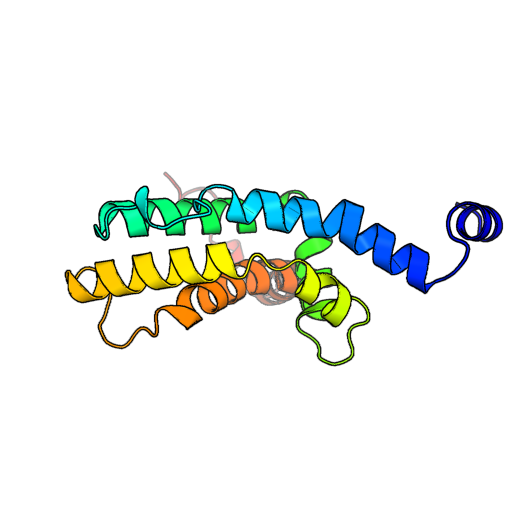 A 1 131 ? 3.824 7.170 6.821 1.00 94.06 131 LEU A C 1
ATOM 1033 O O . LEU A 1 131 ? 4.745 7.420 7.590 1.00 94.06 131 LEU A O 1
ATOM 1037 N N . THR A 1 132 ? 3.850 6.110 6.012 1.00 92.75 132 THR A N 1
ATOM 1038 C CA . THR A 1 132 ? 4.980 5.167 5.957 1.00 92.75 132 THR A CA 1
ATOM 1039 C C . THR A 1 132 ? 5.933 5.472 4.806 1.00 92.75 132 THR A C 1
ATOM 1041 O O . THR A 1 132 ? 7.141 5.565 5.018 1.00 92.75 132 THR A O 1
ATOM 1044 N N . LEU A 1 133 ? 5.426 5.659 3.585 1.00 89.75 133 LEU A N 1
ATOM 1045 C CA . LEU A 1 133 ? 6.268 5.833 2.402 1.00 89.75 133 LEU A CA 1
ATOM 1046 C C . LEU A 1 133 ? 6.840 7.239 2.271 1.00 89.75 133 LEU A C 1
ATOM 1048 O O . LEU A 1 133 ? 7.980 7.360 1.825 1.00 89.75 133 LEU A O 1
ATOM 1052 N N . LEU A 1 134 ? 6.104 8.288 2.658 1.00 90.75 134 LEU A N 1
ATOM 1053 C CA . LEU A 1 134 ? 6.602 9.658 2.525 1.00 90.75 134 LEU A CA 1
ATOM 1054 C C . LEU A 1 134 ? 7.879 9.876 3.354 1.00 90.75 134 LEU A C 1
ATOM 1056 O O . LEU A 1 134 ? 8.876 10.289 2.760 1.00 90.75 134 LEU A O 1
ATOM 1060 N N . PRO A 1 135 ? 7.933 9.531 4.661 1.00 89.31 135 PRO A N 1
ATOM 1061 C CA . PRO A 1 135 ? 9.161 9.692 5.441 1.00 89.31 135 PRO A CA 1
ATOM 1062 C C . PRO A 1 135 ? 10.334 8.873 4.895 1.00 89.31 135 PRO A C 1
ATOM 1064 O O . PRO A 1 135 ? 11.475 9.335 4.923 1.00 89.31 135 PRO A O 1
ATOM 1067 N N . LEU A 1 136 ? 10.069 7.675 4.358 1.00 88.31 136 LEU A N 1
ATOM 1068 C CA . LEU A 1 136 ? 11.099 6.832 3.747 1.00 88.31 136 LEU A CA 1
ATOM 1069 C C . LEU A 1 136 ? 11.638 7.448 2.447 1.00 88.31 136 LEU A C 1
ATOM 1071 O O . LEU A 1 136 ? 12.856 7.523 2.262 1.00 88.31 136 LEU A O 1
ATOM 1075 N N . ALA A 1 137 ? 10.751 7.942 1.578 1.00 88.31 137 ALA A N 1
ATOM 1076 C CA . ALA A 1 137 ? 11.101 8.576 0.309 1.00 88.31 137 ALA A CA 1
ATOM 1077 C C . ALA A 1 137 ? 11.866 9.894 0.499 1.00 88.31 137 ALA A C 1
ATOM 1079 O O . ALA A 1 137 ? 12.770 10.197 -0.277 1.00 88.31 137 ALA A O 1
ATOM 1080 N N . THR A 1 138 ? 11.554 10.659 1.550 1.00 87.19 138 THR A N 1
ATOM 1081 C CA . THR A 1 138 ? 12.205 11.945 1.846 1.00 87.19 138 THR A CA 1
ATOM 1082 C C . THR A 1 138 ? 13.289 11.845 2.922 1.00 87.19 138 THR A C 1
ATOM 1084 O O . THR A 1 138 ? 13.785 12.864 3.402 1.00 87.19 138 THR A O 1
ATOM 1087 N N . SER A 1 139 ? 13.703 10.635 3.307 1.00 83.12 139 SER A N 1
ATOM 1088 C CA . SER A 1 139 ? 14.673 10.403 4.391 1.00 83.12 139 SER A CA 1
ATOM 1089 C C . SER A 1 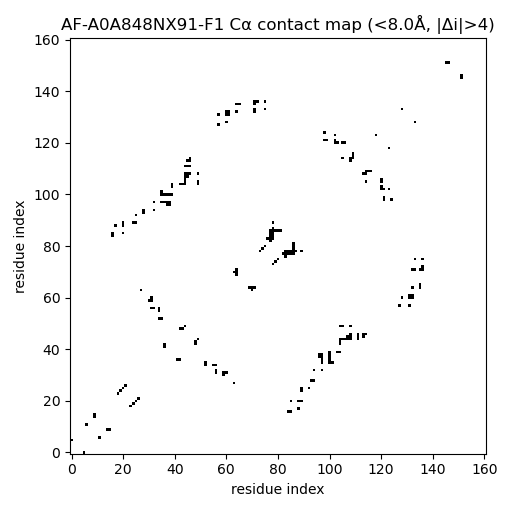139 ? 16.029 11.091 4.173 1.00 83.12 139 SER A C 1
ATOM 1091 O O . SER A 1 139 ? 16.684 11.517 5.123 1.00 83.12 139 SER A O 1
ATOM 1093 N N . SER A 1 140 ? 16.481 11.227 2.924 1.00 79.25 140 SER A N 1
ATOM 1094 C CA . SER A 1 140 ? 17.713 11.948 2.574 1.00 79.25 140 SER A CA 1
ATOM 1095 C C . SER A 1 140 ? 17.582 13.464 2.753 1.00 79.25 140 SER A C 1
ATOM 1097 O O . SER A 1 140 ? 18.523 14.097 3.229 1.00 79.25 140 SER A O 1
ATOM 1099 N N . LEU A 1 141 ? 16.422 14.036 2.420 1.00 83.81 141 LEU A N 1
ATOM 1100 C CA . LEU A 1 141 ? 16.112 15.453 2.620 1.00 83.81 141 LEU A CA 1
ATOM 1101 C C . LEU A 1 141 ? 16.094 15.787 4.112 1.00 83.81 141 LEU A C 1
ATOM 1103 O O . LEU A 1 141 ? 16.776 16.706 4.552 1.00 83.81 141 LEU A O 1
ATOM 1107 N N . TRP A 1 142 ? 15.379 14.983 4.892 1.00 81.88 142 TRP A N 1
ATOM 1108 C CA . TRP A 1 142 ? 15.288 15.127 6.338 1.00 81.88 142 TRP A CA 1
ATOM 1109 C C . TRP A 1 142 ? 16.648 15.026 7.028 1.00 81.88 142 TRP A C 1
ATOM 1111 O O . TRP A 1 142 ? 16.990 15.891 7.831 1.00 81.88 142 TRP A O 1
ATOM 1121 N N . ARG A 1 143 ? 17.478 14.041 6.654 1.00 78.75 143 ARG A N 1
ATOM 1122 C CA . ARG A 1 143 ? 18.855 13.952 7.166 1.00 78.75 143 ARG A CA 1
ATOM 1123 C C . ARG A 1 143 ? 19.652 15.225 6.898 1.00 78.75 143 ARG A C 1
ATOM 1125 O O . ARG A 1 143 ? 20.352 15.672 7.790 1.00 78.75 143 ARG A O 1
ATOM 1132 N N . ARG A 1 144 ? 19.523 15.839 5.718 1.00 81.12 144 ARG A N 1
ATOM 1133 C CA . ARG A 1 144 ? 20.206 17.107 5.404 1.00 81.12 144 ARG A CA 1
ATOM 1134 C C . ARG A 1 144 ? 19.676 18.290 6.216 1.00 81.12 144 ARG A C 1
ATOM 1136 O O . ARG A 1 144 ? 20.462 19.148 6.593 1.00 81.12 144 ARG A O 1
ATOM 1143 N N . ILE A 1 145 ? 18.369 18.338 6.483 1.00 80.69 145 ILE A N 1
ATOM 1144 C CA . ILE A 1 145 ? 17.754 19.388 7.311 1.00 80.69 145 ILE A CA 1
ATOM 1145 C C . ILE A 1 145 ? 18.278 19.296 8.750 1.00 80.69 145 ILE A C 1
ATOM 1147 O O . ILE A 1 145 ? 18.753 20.292 9.287 1.00 80.69 145 ILE A O 1
ATOM 1151 N N . TRP A 1 146 ? 18.266 18.098 9.342 1.00 74.44 146 TRP A N 1
ATOM 1152 C CA . TRP A 1 146 ? 18.711 17.880 10.724 1.00 74.44 146 TRP A CA 1
ATOM 1153 C C . TRP A 1 146 ? 20.231 17.816 10.907 1.00 74.44 146 TRP A C 1
ATOM 1155 O O . TRP A 1 146 ? 20.712 18.068 12.003 1.00 74.44 146 TRP A O 1
ATOM 1165 N N . GLN A 1 147 ? 21.014 17.550 9.858 1.00 64.31 147 GLN A N 1
ATOM 1166 C CA . GLN A 1 147 ? 22.481 17.669 9.906 1.00 64.31 147 GLN A CA 1
ATOM 1167 C C . GLN A 1 147 ? 22.955 19.097 10.208 1.00 64.31 147 GLN A C 1
ATOM 1169 O O . GLN A 1 147 ? 24.060 19.272 10.711 1.00 64.31 147 GLN A O 1
ATOM 1174 N N . ASN A 1 148 ? 22.118 20.100 9.930 1.00 60.34 148 ASN A N 1
ATOM 1175 C CA . ASN A 1 148 ? 22.378 21.499 10.261 1.00 60.34 148 ASN A CA 1
ATOM 1176 C C . ASN A 1 148 ? 21.775 21.914 11.619 1.00 60.34 148 ASN A C 1
ATOM 1178 O O . ASN A 1 148 ? 21.808 23.098 11.952 1.00 60.34 148 ASN A O 1
ATOM 1182 N N . ASP A 1 149 ? 21.213 20.973 12.389 1.00 61.03 149 ASP A N 1
ATOM 1183 C CA . ASP A 1 149 ? 20.629 21.225 13.707 1.00 61.03 149 ASP A CA 1
ATOM 1184 C C . ASP A 1 149 ? 21.596 20.773 14.824 1.00 61.03 149 ASP A C 1
ATOM 1186 O O . ASP A 1 149 ? 21.728 19.572 15.082 1.00 61.03 149 ASP A O 1
ATOM 1190 N N . PRO A 1 150 ? 22.270 21.704 15.527 1.00 57.22 150 PRO A N 1
ATOM 1191 C CA . PRO A 1 150 ? 23.187 21.363 16.615 1.00 57.22 150 PRO A CA 1
ATOM 1192 C C . PRO A 1 150 ? 22.505 20.637 17.790 1.00 57.22 150 PRO A C 1
ATOM 1194 O O . PRO A 1 150 ? 23.193 20.001 18.584 1.00 57.22 150 PRO A O 1
ATOM 1197 N N . ARG A 1 151 ? 21.165 20.667 17.910 1.00 57.47 151 ARG A N 1
ATOM 1198 C CA . ARG A 1 151 ? 20.433 19.904 18.941 1.00 57.47 151 ARG A CA 1
ATOM 1199 C C . ARG A 1 151 ? 20.226 18.433 18.579 1.00 57.47 151 ARG A C 1
ATOM 1201 O O . ARG A 1 151 ? 20.078 17.621 19.486 1.00 57.47 151 ARG A O 1
ATOM 1208 N N . ALA A 1 152 ? 20.264 18.068 17.296 1.00 52.88 152 ALA A N 1
ATOM 1209 C CA . ALA A 1 152 ? 20.170 16.672 16.861 1.00 52.88 152 ALA A CA 1
ATOM 1210 C C . ALA A 1 152 ? 21.462 15.879 17.139 1.00 52.88 152 ALA A C 1
ATOM 1212 O O . ALA A 1 152 ? 21.413 14.662 17.279 1.00 52.88 152 ALA A O 1
ATOM 1213 N N . GLN A 1 153 ? 22.602 16.567 17.277 1.00 51.44 153 GLN A N 1
ATOM 1214 C CA . GLN A 1 153 ? 23.882 15.982 17.709 1.00 51.44 153 GLN A CA 1
ATOM 1215 C C . GLN A 1 153 ? 23.981 15.771 19.228 1.00 51.44 153 GLN A C 1
ATOM 1217 O O . GLN A 1 153 ? 24.851 15.035 19.674 1.00 51.44 153 GLN A O 1
ATOM 1222 N N . ALA A 1 154 ? 23.101 16.392 20.021 1.00 50.34 154 ALA A N 1
ATOM 1223 C CA . ALA A 1 154 ? 23.055 16.213 21.474 1.00 50.34 154 ALA A CA 1
ATOM 1224 C C . ALA A 1 154 ? 22.185 15.020 21.911 1.00 50.34 154 ALA A C 1
ATOM 1226 O O . ALA A 1 154 ? 22.154 14.685 23.093 1.00 50.34 154 ALA A O 1
ATOM 1227 N N . ILE A 1 155 ? 21.476 14.378 20.976 1.00 52.94 155 ILE A N 1
ATOM 1228 C CA . ILE A 1 155 ? 20.789 13.108 21.220 1.00 52.94 155 ILE A CA 1
ATOM 1229 C C . ILE A 1 155 ? 21.794 11.996 20.911 1.00 52.94 155 ILE A C 1
ATOM 1231 O O . ILE A 1 155 ? 21.707 11.345 19.873 1.00 52.94 155 ILE A O 1
ATOM 1235 N N . ASP A 1 156 ? 22.790 11.837 21.784 1.00 42.91 156 ASP A N 1
ATOM 1236 C CA . ASP A 1 156 ? 23.767 10.754 21.704 1.00 42.91 156 ASP A CA 1
ATOM 1237 C C . ASP A 1 156 ? 23.683 9.829 22.930 1.00 42.91 156 ASP A C 1
ATOM 1239 O O . ASP A 1 156 ? 23.482 10.276 24.058 1.00 42.91 156 ASP A O 1
ATOM 1243 N N . HIS A 1 157 ? 23.766 8.534 22.626 1.00 49.00 157 HIS A N 1
ATOM 1244 C CA . HIS A 1 157 ? 23.865 7.293 23.410 1.00 49.00 157 HIS A CA 1
ATOM 1245 C C . HIS A 1 157 ? 23.150 7.047 24.764 1.00 49.00 157 HIS A C 1
ATOM 1247 O O . HIS A 1 157 ? 22.932 5.872 25.053 1.00 49.00 157 HIS A O 1
ATOM 1253 N N . ASP A 1 158 ? 22.677 8.035 25.529 1.00 45.50 158 ASP A N 1
ATOM 1254 C CA . ASP A 1 158 ? 22.068 7.795 26.864 1.00 45.50 158 ASP A CA 1
ATOM 1255 C C . ASP A 1 158 ? 20.531 7.927 26.917 1.00 45.50 158 ASP A C 1
ATOM 1257 O O . ASP A 1 158 ? 19.917 7.732 27.962 1.00 45.50 158 ASP A O 1
ATOM 1261 N N . ALA A 1 159 ? 19.863 8.220 25.797 1.00 48.03 159 ALA A N 1
ATOM 1262 C CA . ALA A 1 159 ? 18.398 8.365 25.770 1.00 48.03 159 ALA A CA 1
ATOM 1263 C C . ALA A 1 159 ? 17.629 7.041 25.550 1.00 48.03 159 ALA A C 1
ATOM 1265 O O . ALA A 1 159 ? 16.400 7.053 25.462 1.00 48.03 159 ALA A O 1
ATOM 1266 N N . ILE A 1 160 ? 18.336 5.910 25.428 1.00 46.34 160 ILE A N 1
ATOM 1267 C CA . ILE A 1 160 ? 17.756 4.560 25.278 1.00 46.34 160 ILE A CA 1
ATOM 1268 C C . ILE A 1 160 ? 18.335 3.604 26.343 1.00 46.34 160 ILE A C 1
ATOM 1270 O O . ILE A 1 160 ? 18.618 2.441 26.056 1.00 46.34 160 ILE A O 1
ATOM 1274 N N . ALA A 1 161 ? 18.534 4.100 27.567 1.00 35.25 161 ALA A N 1
ATOM 1275 C CA . ALA A 1 161 ? 18.760 3.285 28.761 1.00 35.25 161 ALA A CA 1
ATOM 1276 C C . ALA A 1 161 ? 17.656 3.555 29.789 1.00 35.25 161 ALA A C 1
ATOM 1278 O O . ALA A 1 161 ? 17.327 4.745 30.000 1.00 35.25 161 ALA A O 1
#

Foldseek 3Di:
DDPVVVCVVAVDPLSVLLCCCVVPVLVLLCQLLVVQDLDLPPADLALVSLVVNLVSSLVSLLVSCVVPVVVLQLCVQAQVDPPHPNNVSNVVSHSVSSLVSQLVSPVSNVVVVSDDPPDRSSCVVVVSCCVRSVCSNCVVVVCVVCVPPPVSVVPDDPPPD

Mean predicted aligned error: 8.25 Å

Solvent-accessible surface area (backbone atoms only — not comparable to full-atom values): 9144 Å² total; per-residue (Å²): 136,56,73,69,57,52,49,70,78,25,90,41,73,67,54,46,53,50,47,48,39,61,72,58,47,46,56,51,54,52,60,41,46,59,84,52,51,81,54,57,94,80,60,66,40,43,53,63,53,43,50,53,53,51,52,52,36,51,54,38,50,49,48,51,35,66,81,33,71,64,48,30,45,48,43,53,60,22,46,70,32,91,86,23,85,48,22,72,66,49,61,75,69,54,62,63,58,34,53,50,34,51,23,48,35,44,46,40,12,32,75,69,68,65,38,68,86,87,61,58,40,77,48,51,62,58,51,51,48,49,73,49,37,49,58,62,46,43,42,70,60,51,51,58,60,47,72,74,34,78,70,62,70,68,74,60,92,66,89,85,113

Secondary structure (DSSP, 8-state):
--HHHHHHH-SSHHHHHHHHIIIIIHHHHHHHHTTS-SSGGG----HHHHHHHHHHHHHHHHHHHHH-THHHHHIIIIIISTT-SSHHHHHTTS-HHHHHHHHHHHHHHHHTTSS-TT--TTTHHHHHHHHHHHHHHTHHHHHHHHHT-TTGGG--SSTT-

Organism: NCBI:txid72557

InterPro domains:
  IPR036271 Tetracyclin repressor-like, C-terminal domain superfamily [SSF48498] (55-154)
  IPR041474 HTH-type transcriptional repressor NicS, C-terminal [PF17938] (54-154)

Nearest PDB structures (foldseek):
  3s5r-assembly1_B  TM=9.195E-01  e=5.564E-10  Syntrophus aciditrophicus SB
  4gfk-assembly1_A  TM=6.144E-01  e=1.411E-01  Vibrio cholerae O1 biovar El Tor str. N16961
  4gct-assembly1_B  TM=5.821E-01  e=6.048E-01  Vibrio cholerae O1 biovar El Tor str. N16961
  5hbu-assembly1_D  TM=5.415E-01  e=1.193E+00  Escherichia coli K-12
  4gfl-assembly1_B  TM=4.693E-01  e=1.082E+00  Klebsiella pneumoniae 342

pLDDT: mean 85.43, std 13.53, range [35.25, 96.75]